Protein AF-A0A0Q0W9W5-F1 (afdb_monomer)

Organism: NCBI:txid362413

Structure (mmCIF, N/CA/C/O backbone):
data_AF-A0A0Q0W9W5-F1
#
_entry.id   AF-A0A0Q0W9W5-F1
#
loop_
_atom_site.group_PDB
_atom_site.id
_atom_site.type_symbol
_atom_site.label_atom_id
_atom_site.label_alt_id
_atom_site.label_comp_id
_atom_site.label_asym_id
_atom_site.label_entity_id
_atom_site.label_seq_id
_atom_site.pdbx_PDB_ins_code
_atom_site.Cartn_x
_atom_site.Cartn_y
_atom_site.Cartn_z
_atom_site.occupancy
_atom_site.B_iso_or_equiv
_atom_site.auth_seq_id
_atom_site.auth_comp_id
_atom_site.auth_asym_id
_atom_site.auth_atom_id
_atom_site.pdbx_PDB_model_num
ATOM 1 N N . MET A 1 1 ? 39.632 6.003 -41.462 1.00 52.03 1 MET A N 1
ATOM 2 C CA . MET A 1 1 ? 38.729 6.981 -40.806 1.00 52.03 1 MET A CA 1
ATOM 3 C C . MET A 1 1 ? 37.238 6.600 -40.877 1.00 52.03 1 MET A C 1
ATOM 5 O O . MET A 1 1 ? 36.521 6.906 -39.938 1.00 52.03 1 MET A O 1
ATOM 9 N N . PHE A 1 2 ? 36.767 5.855 -41.892 1.00 51.66 2 PHE A N 1
ATOM 10 C CA . PHE A 1 2 ? 35.358 5.410 -42.024 1.00 51.66 2 PHE A CA 1
ATOM 11 C C . PHE A 1 2 ? 34.837 4.434 -40.948 1.00 51.66 2 PHE A C 1
ATOM 13 O O . PHE A 1 2 ? 33.631 4.270 -40.787 1.00 51.66 2 PHE A O 1
ATOM 20 N N . TYR A 1 3 ? 35.723 3.784 -40.192 1.00 59.84 3 TYR A N 1
ATOM 21 C CA . TYR A 1 3 ? 35.330 2.785 -39.191 1.00 59.84 3 TYR A CA 1
ATOM 22 C C . TYR A 1 3 ? 34.750 3.407 -37.910 1.00 59.84 3 TYR A C 1
ATOM 24 O O . TYR A 1 3 ? 33.922 2.793 -37.244 1.00 59.84 3 TYR A O 1
ATOM 32 N N . TYR A 1 4 ? 35.152 4.640 -37.588 1.00 62.22 4 TYR A N 1
ATOM 33 C CA . TYR A 1 4 ? 34.836 5.284 -36.312 1.00 62.22 4 TYR A CA 1
ATOM 34 C C . TYR A 1 4 ? 33.361 5.709 -36.224 1.00 62.22 4 TYR A C 1
ATOM 36 O O . TYR A 1 4 ? 32.698 5.425 -35.232 1.00 62.22 4 TYR A O 1
ATOM 44 N N . GLY A 1 5 ? 32.803 6.290 -37.295 1.00 72.00 5 GLY A N 1
ATOM 45 C CA . GLY A 1 5 ? 31.387 6.687 -37.339 1.00 72.00 5 GLY A CA 1
ATOM 46 C C . GLY A 1 5 ? 30.423 5.500 -37.228 1.00 72.00 5 GLY A C 1
ATOM 47 O O . GLY A 1 5 ? 29.425 5.568 -36.517 1.00 72.00 5 GLY A O 1
ATOM 48 N N . ARG A 1 6 ? 30.762 4.361 -37.848 1.00 78.25 6 ARG A N 1
ATOM 49 C CA . ARG A 1 6 ? 29.944 3.138 -37.787 1.00 78.25 6 ARG A CA 1
ATOM 50 C C . ARG A 1 6 ? 29.878 2.539 -36.378 1.00 78.25 6 ARG A C 1
ATOM 52 O O . ARG A 1 6 ? 28.832 2.024 -35.994 1.00 78.25 6 ARG A O 1
ATOM 59 N N . ILE A 1 7 ? 30.963 2.636 -35.606 1.00 85.00 7 ILE A N 1
ATOM 60 C CA . ILE A 1 7 ? 31.000 2.183 -34.207 1.00 85.00 7 ILE A CA 1
ATOM 61 C C . ILE A 1 7 ? 30.078 3.049 -33.341 1.00 85.00 7 ILE A C 1
ATOM 63 O O . ILE A 1 7 ? 29.291 2.506 -32.573 1.00 85.00 7 ILE A O 1
ATOM 67 N N . TRP A 1 8 ? 30.104 4.374 -33.503 1.00 89.50 8 TRP A N 1
ATOM 68 C CA . TRP A 1 8 ? 29.224 5.271 -32.745 1.00 89.50 8 TRP A CA 1
ATOM 69 C C . TRP A 1 8 ? 27.745 5.011 -33.021 1.00 89.50 8 TRP A C 1
ATOM 71 O O . TRP A 1 8 ? 26.967 4.886 -32.079 1.00 89.50 8 TRP A O 1
ATOM 81 N N . HIS A 1 9 ? 27.354 4.839 -34.286 1.00 89.94 9 HIS A N 1
ATOM 82 C CA . HIS A 1 9 ? 25.975 4.472 -34.620 1.00 89.94 9 HIS A CA 1
ATOM 83 C C . HIS A 1 9 ? 25.556 3.135 -33.994 1.00 89.94 9 HIS A C 1
ATOM 85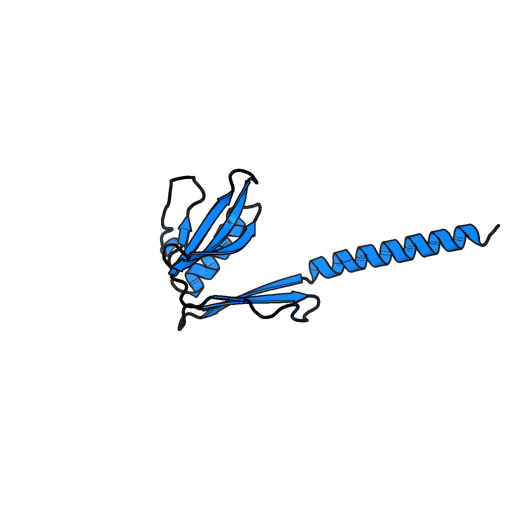 O O . HIS A 1 9 ? 24.441 3.031 -33.487 1.00 89.94 9 HIS A O 1
ATOM 91 N N . ALA A 1 10 ? 26.449 2.139 -33.963 1.00 90.44 10 ALA A N 1
ATOM 92 C CA . ALA A 1 10 ? 26.181 0.870 -33.292 1.00 90.44 10 ALA A CA 1
ATOM 93 C C . ALA A 1 10 ? 25.996 1.045 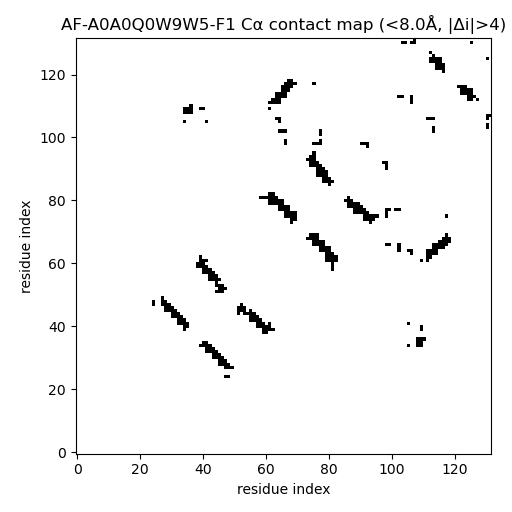-31.772 1.00 90.44 10 ALA A C 1
ATOM 95 O O . ALA A 1 10 ? 25.065 0.482 -31.201 1.00 90.44 10 ALA A O 1
ATOM 96 N N . VAL A 1 11 ? 26.822 1.868 -31.119 1.00 94.00 11 VAL A N 1
ATOM 97 C CA . VAL A 1 11 ? 26.703 2.164 -29.680 1.00 94.00 11 VAL A CA 1
ATOM 98 C C . VAL A 1 11 ? 25.402 2.906 -29.361 1.00 94.00 11 VAL A C 1
ATOM 100 O O . VAL A 1 11 ? 24.714 2.543 -28.404 1.00 94.00 11 VAL A O 1
ATOM 103 N N . TYR A 1 12 ? 25.022 3.903 -30.166 1.00 94.31 12 TYR A N 1
ATOM 104 C CA . TYR A 1 12 ? 23.747 4.607 -29.998 1.00 94.31 12 TYR A CA 1
ATOM 105 C C . TYR A 1 12 ? 22.557 3.668 -30.184 1.00 94.31 12 TYR A C 1
ATOM 107 O O . TYR A 1 12 ? 21.618 3.711 -29.392 1.00 94.31 12 TYR A O 1
ATOM 115 N N . PHE A 1 13 ? 22.616 2.783 -31.180 1.00 94.88 13 PHE A N 1
ATOM 116 C CA . PHE A 1 13 ? 21.576 1.789 -31.414 1.00 94.88 13 PHE A CA 1
ATOM 117 C C . PHE A 1 13 ? 21.433 0.825 -30.229 1.00 94.88 13 PHE A C 1
ATOM 119 O O . PHE A 1 13 ? 20.328 0.641 -29.727 1.00 94.88 13 PHE A O 1
ATOM 126 N N . ILE A 1 14 ? 22.538 0.268 -29.723 1.00 95.19 14 ILE A N 1
ATOM 127 C CA . ILE A 1 14 ? 22.519 -0.637 -28.561 1.00 95.19 14 ILE A CA 1
ATOM 128 C C . ILE A 1 14 ? 21.961 0.076 -27.325 1.00 95.19 14 ILE A C 1
ATOM 130 O O . ILE A 1 14 ? 21.107 -0.473 -26.631 1.00 95.19 14 ILE A O 1
ATOM 134 N N . THR A 1 15 ? 22.392 1.313 -27.074 1.00 95.75 15 THR A N 1
ATOM 135 C CA . THR A 1 15 ? 21.893 2.117 -25.948 1.00 95.75 15 THR A CA 1
ATOM 136 C C . THR A 1 15 ? 20.393 2.389 -26.075 1.00 95.75 15 THR A C 1
ATOM 138 O O . THR A 1 15 ? 19.660 2.236 -25.100 1.00 95.75 15 THR A O 1
A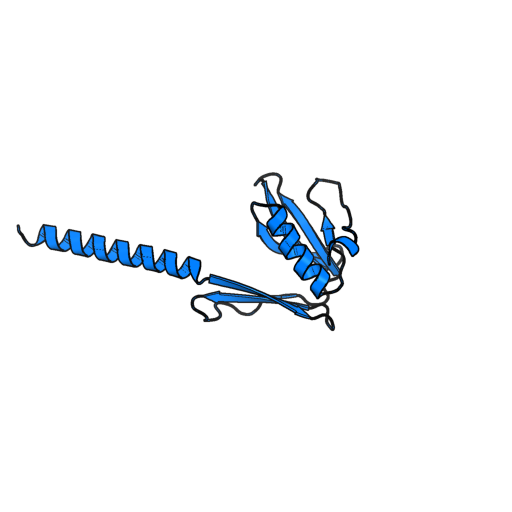TOM 141 N N . ALA A 1 16 ? 19.913 2.738 -27.273 1.00 95.44 16 ALA A N 1
ATOM 142 C CA . ALA A 1 16 ? 18.493 2.965 -27.525 1.00 95.44 16 ALA A CA 1
ATOM 143 C C . ALA A 1 16 ? 17.663 1.688 -27.318 1.00 95.44 16 ALA A C 1
ATOM 145 O O . ALA A 1 16 ? 16.619 1.734 -26.670 1.00 95.44 16 ALA A O 1
ATOM 146 N N . VAL A 1 17 ? 18.143 0.538 -27.803 1.00 95.94 17 VAL A N 1
ATOM 147 C CA . VAL A 1 17 ? 17.488 -0.764 -27.596 1.00 95.94 17 VAL A CA 1
ATOM 148 C C . VAL A 1 17 ? 17.440 -1.126 -26.113 1.00 95.94 17 VAL A C 1
ATOM 150 O O . VAL A 1 17 ? 16.392 -1.544 -25.624 1.00 95.94 17 VAL A O 1
ATOM 153 N N . PHE A 1 18 ? 18.536 -0.927 -25.378 1.00 95.44 18 PHE A N 1
ATOM 154 C CA . PHE A 1 18 ? 18.571 -1.174 -23.938 1.00 95.44 18 PHE A CA 1
ATOM 155 C C . PHE A 1 18 ? 17.579 -0.278 -23.186 1.00 95.44 18 PHE A C 1
ATOM 157 O O . PHE A 1 18 ? 16.819 -0.763 -22.351 1.00 95.44 18 PHE A O 1
ATOM 164 N N . PHE A 1 19 ? 17.526 1.012 -23.524 1.00 95.50 19 PHE A N 1
ATOM 165 C CA . PHE A 1 19 ? 16.575 1.945 -22.925 1.00 95.50 19 PHE A CA 1
ATOM 166 C C . PHE A 1 19 ? 15.121 1.530 -23.193 1.00 95.50 19 PHE A C 1
ATOM 168 O O . PHE A 1 19 ? 14.317 1.455 -22.265 1.00 95.50 19 PHE A O 1
ATOM 175 N N . LEU A 1 20 ? 14.795 1.169 -24.440 1.00 94.62 20 LEU A N 1
ATOM 176 C CA . LEU A 1 20 ? 13.467 0.666 -24.800 1.00 94.62 20 LEU A CA 1
ATOM 177 C C . LEU A 1 20 ? 13.117 -0.628 -24.057 1.00 94.62 20 LEU A C 1
ATOM 179 O O . LEU A 1 20 ? 11.979 -0.786 -23.618 1.00 94.62 20 LEU A O 1
ATOM 183 N N . PHE A 1 21 ? 14.083 -1.529 -23.870 1.00 93.06 21 PHE A N 1
ATOM 184 C CA . PHE A 1 21 ? 13.884 -2.754 -23.101 1.00 93.06 21 PHE A CA 1
ATOM 185 C C . PHE A 1 21 ? 13.555 -2.462 -21.630 1.00 93.06 21 PHE A C 1
ATOM 187 O O . PHE A 1 21 ? 12.622 -3.052 -21.087 1.00 93.06 21 PHE A O 1
ATOM 194 N N . VAL A 1 22 ? 14.254 -1.513 -20.995 1.00 92.06 22 VAL A N 1
ATOM 195 C CA . VAL A 1 22 ? 13.961 -1.086 -19.614 1.00 92.06 22 VAL A CA 1
ATOM 196 C C . VAL A 1 22 ? 12.564 -0.468 -19.512 1.00 92.06 22 VAL A C 1
ATOM 198 O O . VAL A 1 22 ? 11.804 -0.812 -18.604 1.00 92.06 22 VAL A O 1
ATOM 201 N N . CYS A 1 23 ? 12.179 0.387 -20.463 1.00 91.25 23 CYS A N 1
ATOM 202 C CA . CYS A 1 23 ? 10.825 0.939 -20.515 1.00 91.25 23 CYS A CA 1
ATOM 203 C C . CYS A 1 23 ? 9.764 -0.162 -20.680 1.00 91.25 23 CYS A C 1
ATOM 205 O O . CYS A 1 23 ? 8.767 -0.167 -19.958 1.00 91.25 23 CYS A O 1
ATOM 207 N N . ALA A 1 24 ? 9.989 -1.124 -21.580 1.00 90.19 24 ALA A N 1
ATOM 208 C CA . ALA A 1 24 ? 9.085 -2.253 -21.793 1.00 90.19 24 ALA A CA 1
ATOM 209 C C . ALA A 1 24 ? 8.959 -3.141 -20.541 1.00 90.19 24 ALA A C 1
ATOM 211 O O . ALA A 1 24 ? 7.856 -3.563 -20.187 1.00 90.19 24 ALA A O 1
ATOM 212 N N . ALA A 1 25 ? 10.061 -3.375 -19.823 1.00 88.44 25 ALA A N 1
ATOM 213 C CA . ALA A 1 25 ? 10.041 -4.073 -18.542 1.00 88.44 25 ALA A CA 1
ATOM 214 C C . ALA A 1 25 ? 9.142 -3.347 -17.527 1.00 88.44 25 ALA A C 1
ATOM 216 O O . ALA A 1 25 ? 8.293 -3.976 -16.903 1.00 88.44 25 ALA A O 1
ATOM 217 N N . GLY A 1 26 ? 9.236 -2.017 -17.435 1.00 86.56 26 GLY A N 1
ATOM 218 C CA . GLY A 1 26 ? 8.361 -1.219 -16.571 1.00 86.56 26 GLY A CA 1
ATOM 219 C C . GLY A 1 26 ? 6.868 -1.379 -16.886 1.00 86.56 26 GLY A C 1
ATOM 220 O O . GLY A 1 26 ? 6.066 -1.544 -15.972 1.00 86.56 26 GLY A O 1
ATOM 221 N N . VAL A 1 27 ? 6.489 -1.399 -18.170 1.00 86.06 27 VAL A N 1
ATOM 222 C CA . VAL A 1 27 ? 5.078 -1.533 -18.597 1.00 86.06 27 VAL A CA 1
ATOM 223 C C . VAL A 1 27 ? 4.517 -2.936 -18.337 1.00 86.06 27 VAL A C 1
ATOM 225 O O . VAL A 1 27 ? 3.327 -3.092 -18.075 1.00 86.06 27 VAL A O 1
ATOM 228 N N . THR A 1 28 ? 5.360 -3.967 -18.390 1.00 87.75 28 THR A N 1
ATOM 229 C CA . THR A 1 28 ? 4.944 -5.359 -18.132 1.00 87.75 28 THR A CA 1
ATOM 230 C C . THR A 1 28 ? 4.976 -5.744 -16.656 1.00 87.75 28 THR A C 1
ATOM 232 O O . THR A 1 28 ? 4.579 -6.859 -16.306 1.00 87.75 28 THR A O 1
ATOM 235 N N . PHE A 1 29 ? 5.436 -4.848 -15.780 1.00 86.81 29 PHE A N 1
ATOM 236 C CA . PHE A 1 29 ? 5.391 -5.062 -14.345 1.00 86.81 29 PHE A CA 1
ATOM 237 C C . PHE A 1 29 ? 3.939 -5.041 -13.869 1.00 86.81 29 PHE A C 1
ATOM 239 O O . PHE A 1 29 ? 3.243 -4.031 -13.983 1.00 86.81 29 PHE A O 1
ATOM 246 N N . THR A 1 30 ? 3.470 -6.152 -13.302 1.00 86.06 30 THR A N 1
ATOM 247 C CA . THR A 1 30 ? 2.122 -6.221 -12.734 1.00 86.06 30 THR A CA 1
ATOM 248 C C . THR A 1 30 ? 2.163 -6.675 -11.281 1.00 86.06 30 THR A C 1
ATOM 250 O O . THR A 1 30 ? 2.794 -7.675 -10.926 1.00 86.06 30 THR A O 1
ATOM 253 N N . LYS A 1 31 ? 1.458 -5.925 -10.430 1.00 85.31 31 LYS A N 1
ATOM 254 C CA . LYS A 1 31 ? 1.187 -6.266 -9.033 1.00 85.31 31 LYS A CA 1
ATOM 255 C C . LYS A 1 31 ? -0.261 -6.724 -8.930 1.00 85.31 31 LYS A C 1
ATOM 257 O O . LYS A 1 31 ? -1.172 -5.948 -9.206 1.00 85.31 31 LYS A O 1
ATOM 262 N N . ARG A 1 32 ? -0.475 -7.972 -8.525 1.00 85.31 32 ARG A N 1
ATOM 263 C CA . ARG A 1 32 ? -1.809 -8.537 -8.294 1.00 85.31 32 ARG A CA 1
ATOM 264 C C . ARG A 1 32 ? -2.081 -8.632 -6.801 1.00 85.31 32 ARG A C 1
ATOM 266 O O . ARG A 1 32 ? -1.186 -8.973 -6.027 1.00 85.31 32 ARG A O 1
ATOM 273 N N . VAL A 1 33 ? -3.314 -8.322 -6.419 1.00 85.75 33 VAL A N 1
ATOM 274 C CA . VAL A 1 33 ? -3.796 -8.384 -5.038 1.00 85.75 33 VAL A CA 1
ATOM 275 C C . VAL A 1 33 ? -4.948 -9.370 -5.006 1.00 85.75 33 VAL A C 1
ATOM 277 O O . VAL A 1 33 ? -5.916 -9.203 -5.743 1.00 85.75 33 VAL A O 1
ATOM 280 N N . TYR A 1 34 ? -4.821 -10.396 -4.176 1.00 86.25 34 TYR A N 1
ATOM 281 C CA . TYR A 1 34 ? -5.868 -11.378 -3.942 1.00 86.25 34 TYR A CA 1
ATOM 282 C C . TYR A 1 34 ? -6.329 -11.257 -2.496 1.00 86.25 34 TYR A C 1
ATOM 284 O O . TYR A 1 34 ? -5.497 -11.187 -1.589 1.00 86.25 34 TYR A O 1
ATOM 292 N N . THR A 1 35 ? -7.639 -11.236 -2.299 1.00 83.19 35 THR A N 1
ATOM 293 C CA . THR A 1 35 ? -8.285 -11.189 -0.988 1.00 83.19 35 THR A CA 1
ATOM 294 C C . THR A 1 35 ? -9.076 -12.471 -0.789 1.00 83.19 35 THR A C 1
ATOM 296 O O . THR A 1 35 ? -9.863 -12.845 -1.657 1.00 83.19 35 THR A O 1
ATOM 299 N N . ASP A 1 36 ? -8.859 -13.138 0.337 1.00 85.69 36 ASP A N 1
ATOM 300 C CA . ASP A 1 36 ? -9.654 -14.281 0.772 1.00 85.69 36 ASP A CA 1
ATOM 301 C C . ASP A 1 36 ? -10.460 -13.893 2.011 1.00 85.69 36 ASP A C 1
ATOM 303 O O . ASP A 1 36 ? -9.898 -13.442 3.014 1.00 85.69 36 ASP A O 1
ATOM 307 N N . LEU A 1 37 ? -11.776 -14.073 1.924 1.00 81.81 37 LEU A N 1
ATOM 308 C CA . LEU A 1 37 ? -12.714 -13.728 2.981 1.00 81.81 37 LEU A CA 1
ATOM 309 C C . LEU A 1 37 ? -12.630 -14.692 4.172 1.00 81.81 37 LEU A C 1
ATOM 311 O O . LEU A 1 37 ? -12.770 -14.252 5.309 1.00 81.81 37 LEU A O 1
ATOM 315 N N . LYS A 1 38 ? -12.400 -15.992 3.935 1.00 80.12 38 LYS A N 1
ATOM 316 C CA . LYS A 1 38 ? -12.484 -17.012 4.997 1.00 80.12 38 LYS A CA 1
ATOM 317 C C . LYS A 1 38 ? -11.419 -16.809 6.067 1.00 80.12 38 LYS A C 1
ATOM 319 O O . LYS A 1 38 ? -11.732 -16.821 7.252 1.00 80.12 38 LYS A O 1
ATOM 324 N N . ASP A 1 39 ? -10.196 -16.555 5.617 1.00 80.06 39 ASP A N 1
ATOM 325 C CA . ASP A 1 39 ? -9.020 -16.404 6.478 1.00 80.06 39 ASP A CA 1
ATOM 326 C C . ASP A 1 39 ? -8.600 -14.930 6.643 1.00 80.06 39 ASP A C 1
ATOM 328 O O . ASP A 1 39 ? -7.508 -14.640 7.134 1.00 80.06 39 ASP A O 1
ATOM 332 N N . LYS A 1 40 ? -9.422 -13.982 6.155 1.00 83.06 40 LYS A N 1
ATOM 333 C CA . LYS A 1 40 ? -9.095 -12.544 6.056 1.00 83.06 40 LYS A CA 1
ATOM 334 C C . LYS A 1 40 ? -7.672 -12.305 5.547 1.00 83.06 40 LYS A C 1
ATOM 336 O O . LYS A 1 40 ? -6.891 -11.533 6.112 1.00 83.06 40 LYS A O 1
ATOM 341 N N . LYS A 1 41 ? -7.330 -13.010 4.472 1.00 86.00 41 LYS A N 1
ATOM 342 C CA . LYS A 1 41 ? -5.965 -13.130 3.967 1.00 86.00 41 LYS A CA 1
ATOM 343 C C . LYS A 1 41 ? -5.772 -12.262 2.738 1.00 86.00 41 LYS A C 1
ATOM 345 O O . LYS A 1 41 ? -6.557 -12.310 1.795 1.00 86.00 41 LYS A O 1
ATOM 350 N N . VAL A 1 42 ? -4.683 -11.500 2.718 1.00 87.38 42 VAL A N 1
ATOM 351 C CA . VAL A 1 42 ? -4.276 -10.695 1.563 1.00 87.38 42 VAL A CA 1
ATOM 352 C C . VAL A 1 42 ? -2.972 -11.228 1.010 1.00 87.38 42 VAL A C 1
ATOM 354 O O . VAL A 1 42 ? -1.974 -11.315 1.724 1.00 87.38 42 VAL A O 1
ATOM 357 N N . ARG A 1 43 ? -2.963 -11.550 -0.282 1.00 88.31 43 ARG A N 1
ATOM 358 C CA . ARG A 1 43 ? -1.781 -12.022 -1.005 1.00 88.31 43 ARG A CA 1
ATOM 359 C C . ARG A 1 43 ? -1.397 -11.029 -2.089 1.00 88.31 43 ARG A C 1
ATOM 361 O O . ARG A 1 43 ? -2.199 -10.717 -2.968 1.00 88.31 43 ARG A O 1
ATOM 368 N N . PHE A 1 44 ? -0.146 -10.592 -2.056 1.00 86.06 44 PHE A N 1
ATOM 369 C CA . PHE A 1 44 ? 0.461 -9.774 -3.097 1.00 86.06 44 PHE A CA 1
ATOM 370 C C . PHE A 1 44 ? 1.388 -10.625 -3.952 1.00 86.06 44 PHE A C 1
ATOM 372 O O . PHE A 1 44 ? 2.316 -11.245 -3.436 1.00 86.06 44 PHE A O 1
ATOM 379 N N . ASN A 1 45 ? 1.142 -10.615 -5.258 1.00 88.12 45 ASN A N 1
ATOM 380 C CA . ASN A 1 45 ? 1.954 -11.304 -6.250 1.00 88.12 45 ASN A CA 1
ATOM 381 C C . ASN A 1 45 ? 2.558 -10.278 -7.215 1.00 88.12 45 ASN A C 1
ATOM 383 O O . ASN A 1 45 ? 1.850 -9.415 -7.740 1.00 88.12 45 ASN A O 1
ATOM 387 N N . PHE A 1 46 ? 3.868 -10.371 -7.433 1.00 85.44 46 PHE A N 1
ATOM 388 C CA . PHE A 1 46 ? 4.619 -9.471 -8.304 1.00 85.44 46 PHE A CA 1
ATOM 389 C C . PHE A 1 46 ? 5.147 -10.252 -9.498 1.00 85.44 46 PHE A C 1
ATOM 391 O O . PHE A 1 46 ? 5.920 -11.197 -9.328 1.00 85.44 46 PHE A O 1
ATOM 398 N N . THR A 1 47 ? 4.749 -9.845 -10.701 1.00 86.94 47 THR A N 1
ATOM 399 C CA . THR A 1 47 ? 5.202 -10.477 -11.943 1.00 86.94 47 THR A CA 1
ATOM 400 C C . THR A 1 47 ? 5.831 -9.455 -12.873 1.00 86.94 47 THR A C 1
ATOM 402 O O . THR A 1 47 ? 5.380 -8.312 -12.960 1.00 86.94 47 THR A O 1
ATOM 405 N N . LEU A 1 48 ? 6.869 -9.885 -13.580 1.00 87.44 48 LEU A N 1
ATOM 406 C CA . LEU A 1 48 ? 7.519 -9.138 -14.646 1.00 87.44 48 LEU A CA 1
ATOM 407 C C . LEU A 1 48 ? 7.600 -10.053 -15.861 1.00 87.44 48 LEU A C 1
ATOM 409 O O . LEU A 1 48 ? 8.024 -11.200 -15.738 1.00 87.44 48 LEU A O 1
ATOM 413 N N . PHE A 1 49 ? 7.129 -9.579 -17.015 1.00 85.88 49 PHE A N 1
ATOM 414 C CA . PHE A 1 49 ? 6.971 -10.415 -18.213 1.00 85.88 49 PHE A CA 1
ATOM 415 C C . PHE A 1 49 ? 6.172 -11.715 -17.962 1.00 85.88 49 PHE A C 1
ATOM 417 O O . PHE A 1 49 ? 6.436 -12.747 -18.569 1.00 85.88 49 PHE A O 1
ATOM 424 N N . GLY A 1 50 ? 5.206 -11.688 -17.035 1.00 82.50 50 GLY A N 1
ATOM 425 C CA . GLY A 1 50 ? 4.415 -12.866 -16.652 1.00 82.50 50 GLY A CA 1
ATOM 426 C C . GLY A 1 50 ? 5.144 -13.878 -15.758 1.00 82.50 50 GLY A C 1
ATOM 427 O O . GLY A 1 50 ? 4.537 -14.862 -15.344 1.00 82.50 50 GLY A O 1
ATOM 428 N N . ILE A 1 51 ? 6.408 -13.629 -15.410 1.00 86.00 51 ILE A N 1
ATOM 429 C CA . ILE A 1 51 ? 7.202 -14.472 -14.515 1.00 86.00 51 ILE A CA 1
ATOM 430 C C . ILE A 1 51 ? 7.134 -13.884 -13.096 1.00 86.00 51 ILE A C 1
ATOM 432 O O . ILE A 1 51 ? 7.364 -12.681 -12.929 1.00 86.00 51 ILE A O 1
ATOM 436 N N . PRO A 1 52 ? 6.818 -14.681 -12.057 1.00 86.56 52 PRO A N 1
ATOM 437 C CA . PRO A 1 52 ? 6.827 -14.207 -10.677 1.00 86.56 52 PRO A CA 1
ATOM 438 C C . PRO A 1 52 ? 8.254 -13.860 -10.239 1.00 86.56 52 PRO A C 1
ATOM 440 O O . PRO A 1 52 ? 9.150 -14.699 -10.290 1.00 86.56 52 PRO A O 1
ATOM 443 N N . LEU A 1 53 ? 8.464 -12.616 -9.806 1.00 82.38 53 LEU A N 1
ATOM 444 C CA . LEU A 1 53 ? 9.788 -12.121 -9.411 1.00 82.38 53 LEU A CA 1
ATOM 445 C C . LEU A 1 53 ? 10.157 -12.452 -7.964 1.00 82.38 53 LEU A C 1
ATOM 447 O O . LEU A 1 53 ? 11.335 -12.497 -7.620 1.00 82.38 53 LEU A O 1
ATOM 451 N N . CYS A 1 54 ? 9.162 -12.630 -7.099 1.00 79.88 54 CYS A N 1
ATOM 452 C CA . CYS A 1 54 ? 9.366 -12.828 -5.671 1.00 79.88 54 CYS A CA 1
ATOM 453 C C . CYS A 1 54 ? 8.354 -13.835 -5.123 1.00 79.88 54 CYS A C 1
ATOM 455 O O . CYS A 1 54 ? 7.322 -14.101 -5.742 1.00 79.88 54 CYS A O 1
ATOM 457 N N . LYS A 1 55 ? 8.648 -14.371 -3.934 1.00 84.50 55 LYS A N 1
ATOM 458 C CA . LYS A 1 55 ? 7.650 -15.080 -3.133 1.00 84.50 55 LYS A CA 1
ATOM 459 C C . LYS A 1 55 ? 6.504 -14.129 -2.810 1.00 84.50 55 LYS A C 1
ATOM 461 O O . LYS A 1 55 ? 6.722 -12.944 -2.562 1.00 84.50 55 LYS A O 1
ATOM 466 N N . ASP A 1 56 ? 5.296 -14.670 -2.791 1.00 86.19 56 ASP A N 1
ATOM 467 C CA . ASP A 1 56 ? 4.126 -13.862 -2.495 1.00 86.19 56 ASP A CA 1
ATOM 468 C C . ASP A 1 56 ? 4.168 -13.357 -1.062 1.00 86.19 56 ASP A C 1
ATOM 470 O O . ASP A 1 56 ? 4.380 -14.123 -0.117 1.00 86.19 56 ASP A O 1
ATOM 474 N N . THR A 1 57 ? 3.920 -12.064 -0.903 1.00 84.81 57 THR A N 1
ATOM 475 C CA . THR A 1 57 ? 3.757 -11.480 0.421 1.00 84.81 57 THR A CA 1
ATOM 476 C C . THR A 1 57 ? 2.338 -11.761 0.874 1.00 84.81 57 THR A C 1
ATOM 478 O O . THR A 1 57 ? 1.378 -11.308 0.249 1.00 84.81 57 THR A O 1
ATOM 481 N N . VAL A 1 58 ? 2.214 -12.524 1.952 1.00 87.75 58 VAL A N 1
ATOM 482 C CA . VAL A 1 58 ? 0.935 -12.926 2.524 1.00 87.75 58 VAL A CA 1
ATOM 483 C C . VAL A 1 58 ? 0.756 -12.261 3.881 1.00 87.75 58 VAL A C 1
ATOM 485 O O . VAL A 1 58 ? 1.654 -12.291 4.721 1.00 87.75 58 VAL A O 1
ATOM 488 N N . PHE A 1 59 ? -0.422 -11.689 4.085 1.00 88.50 59 PHE A N 1
ATOM 489 C CA . PHE A 1 59 ? -0.888 -11.165 5.358 1.00 88.50 59 PHE A CA 1
ATOM 490 C C . PHE A 1 59 ? -2.125 -11.950 5.771 1.00 88.50 59 PHE A C 1
ATOM 492 O O . PHE A 1 59 ? -3.072 -12.035 4.994 1.00 88.50 59 PHE A O 1
ATOM 499 N N . GLU A 1 60 ? -2.094 -12.537 6.959 1.00 88.06 60 GLU A N 1
ATOM 500 C CA . GLU A 1 60 ? -3.195 -13.311 7.541 1.00 88.06 60 GLU A CA 1
ATOM 501 C C . GLU A 1 60 ? -3.815 -12.505 8.683 1.00 88.06 60 GLU A C 1
ATOM 503 O O . GLU A 1 60 ? -3.138 -11.644 9.255 1.00 88.06 60 GLU A O 1
ATOM 508 N N . ASP A 1 61 ? -5.093 -12.753 8.976 1.00 89.75 61 ASP A N 1
ATOM 509 C CA . ASP A 1 61 ? -5.841 -12.072 10.038 1.00 89.75 61 ASP A CA 1
ATOM 510 C C . ASP A 1 61 ? -5.820 -10.539 9.922 1.00 89.75 61 ASP A C 1
ATOM 512 O O . ASP A 1 61 ? -5.559 -9.808 10.883 1.00 89.75 61 ASP A O 1
ATOM 516 N N . VAL A 1 62 ? -6.098 -10.018 8.724 1.00 92.69 62 VAL A N 1
ATOM 517 C CA . VAL A 1 62 ? -6.219 -8.570 8.541 1.00 92.69 62 VAL A CA 1
ATOM 518 C C . VAL A 1 62 ? -7.412 -8.043 9.339 1.00 92.69 62 VAL A C 1
ATOM 520 O O . VAL A 1 62 ? -8.551 -8.461 9.133 1.00 92.69 62 VAL A O 1
ATOM 523 N N . LYS A 1 63 ? -7.153 -7.090 10.240 1.00 94.06 63 LYS A N 1
ATOM 524 C CA . LYS A 1 63 ? -8.191 -6.435 11.043 1.00 94.06 63 LYS A CA 1
ATOM 525 C C . LYS A 1 63 ? -8.863 -5.286 10.311 1.00 94.06 63 LYS A C 1
ATOM 527 O O . LYS A 1 63 ? -10.086 -5.212 10.302 1.00 94.06 63 LYS A O 1
ATOM 532 N N . TYR A 1 64 ? -8.062 -4.384 9.751 1.00 94.56 64 TYR A N 1
ATOM 533 C CA . TYR A 1 64 ? -8.529 -3.216 9.012 1.00 94.56 64 TYR A CA 1
ATOM 534 C C . TYR A 1 64 ? -7.444 -2.690 8.069 1.00 94.56 64 TYR A C 1
ATOM 536 O O . TYR A 1 64 ? -6.260 -3.038 8.170 1.00 94.56 64 TYR A O 1
ATOM 544 N N . VAL A 1 65 ? -7.863 -1.843 7.136 1.00 95.94 65 VAL A N 1
ATOM 545 C CA . VAL A 1 65 ? -6.990 -1.158 6.177 1.00 95.94 65 VAL A CA 1
ATOM 546 C C . VAL A 1 65 ? -7.011 0.332 6.491 1.00 95.94 65 VAL A C 1
ATOM 548 O O . VAL A 1 65 ? -8.026 0.844 6.952 1.00 95.94 65 VAL A O 1
ATOM 551 N N . SER A 1 66 ? -5.918 1.054 6.249 1.00 96.00 66 SER A N 1
ATOM 552 C CA . SER A 1 66 ? -5.927 2.515 6.343 1.00 96.00 66 SER A CA 1
ATOM 553 C C . SER A 1 66 ? -5.259 3.201 5.163 1.00 96.00 66 SER A C 1
ATOM 555 O O . SER A 1 66 ? -4.389 2.628 4.501 1.00 96.00 66 SER A O 1
ATOM 557 N N . VAL A 1 67 ? -5.653 4.453 4.935 1.00 96.50 67 VAL A N 1
ATOM 558 C CA . VAL A 1 67 ? -4.954 5.389 4.052 1.00 96.50 67 VAL A CA 1
ATOM 559 C C . VAL A 1 67 ? -4.365 6.499 4.909 1.00 96.50 67 VAL A C 1
ATOM 561 O O . VAL A 1 67 ? -5.087 7.205 5.604 1.00 96.50 67 VAL A O 1
ATOM 564 N N . TYR A 1 68 ? -3.046 6.640 4.869 1.00 94.62 68 TYR A N 1
ATOM 565 C CA . TYR A 1 68 ? -2.298 7.647 5.611 1.00 94.62 68 TYR A CA 1
ATOM 566 C C . TYR A 1 68 ? -1.630 8.620 4.645 1.00 94.62 68 TYR A C 1
ATOM 568 O O . TYR A 1 68 ? -1.102 8.196 3.621 1.00 94.62 68 TYR A O 1
ATOM 576 N N . LYS A 1 69 ? -1.610 9.913 4.972 1.00 93.06 69 LYS A N 1
ATOM 577 C CA . LYS A 1 69 ? -0.872 10.908 4.187 1.00 93.06 69 LYS A CA 1
ATOM 578 C C . LYS A 1 69 ? 0.479 11.183 4.834 1.00 93.06 69 LYS A C 1
ATOM 580 O O . LYS A 1 69 ? 0.552 11.682 5.956 1.00 93.06 69 LYS A O 1
ATOM 585 N N . ASN A 1 70 ? 1.558 10.920 4.110 1.00 88.06 70 ASN A N 1
ATOM 586 C CA . ASN A 1 70 ? 2.879 11.376 4.502 1.00 88.06 70 ASN A CA 1
ATOM 587 C C . ASN A 1 70 ? 2.974 12.890 4.245 1.00 88.06 70 ASN A C 1
ATOM 589 O O . ASN A 1 70 ? 2.962 13.357 3.108 1.00 88.06 70 ASN A O 1
ATOM 593 N N . HIS A 1 71 ? 3.038 13.678 5.318 1.00 77.69 71 HIS A N 1
ATOM 594 C CA . HIS A 1 71 ? 3.080 15.139 5.227 1.00 77.69 71 HIS A CA 1
ATOM 595 C C . HIS A 1 71 ? 4.421 15.693 4.724 1.00 77.69 71 HIS A C 1
ATOM 597 O O . HIS A 1 71 ? 4.450 16.836 4.276 1.00 77.69 71 HIS A O 1
ATOM 603 N N . THR A 1 72 ? 5.498 14.903 4.769 1.00 81.50 72 THR A N 1
ATOM 604 C CA . THR A 1 72 ? 6.811 15.293 4.237 1.00 81.50 72 THR A CA 1
ATOM 605 C C . THR A 1 72 ? 6.831 15.154 2.718 1.00 81.50 72 THR A C 1
ATOM 607 O O . THR A 1 72 ? 7.131 16.115 2.014 1.00 81.50 72 THR A O 1
ATOM 610 N N . ASP A 1 73 ? 6.426 13.987 2.215 1.00 77.19 73 ASP A N 1
ATOM 611 C CA . ASP A 1 73 ? 6.558 13.647 0.791 1.00 77.19 73 ASP A CA 1
ATOM 612 C C . ASP A 1 73 ? 5.279 13.921 -0.020 1.00 77.19 73 ASP A C 1
ATOM 614 O O . ASP A 1 73 ? 5.297 13.889 -1.244 1.00 77.19 73 ASP A O 1
ATOM 618 N N . ARG A 1 74 ? 4.177 14.290 0.655 1.00 83.12 74 ARG A N 1
ATOM 619 C CA . ARG A 1 74 ? 2.818 14.490 0.100 1.00 83.12 74 ARG A CA 1
ATOM 620 C C . ARG A 1 74 ? 2.178 13.231 -0.495 1.00 83.12 74 ARG A C 1
ATOM 622 O O . ARG A 1 74 ? 1.126 13.336 -1.124 1.00 83.12 74 ARG A O 1
ATOM 629 N N . ASP A 1 75 ? 2.751 12.071 -0.211 1.00 92.94 75 ASP A N 1
ATOM 630 C CA . ASP A 1 75 ? 2.283 10.776 -0.690 1.00 92.94 75 ASP A CA 1
ATOM 631 C C . ASP A 1 75 ? 1.203 10.171 0.216 1.00 92.94 75 ASP A C 1
ATOM 633 O O . ASP A 1 75 ? 1.075 10.503 1.396 1.00 92.94 75 ASP A O 1
ATOM 637 N N . PHE A 1 76 ? 0.433 9.242 -0.342 1.00 94.50 76 PHE A N 1
ATOM 638 C CA . PHE A 1 76 ? -0.610 8.478 0.329 1.00 94.50 76 PHE A CA 1
ATOM 639 C C . PHE A 1 76 ? -0.188 7.016 0.454 1.00 94.50 76 PHE A C 1
ATOM 641 O O . PHE A 1 76 ? -0.069 6.289 -0.534 1.00 94.50 76 PHE A O 1
ATOM 648 N N . GLU A 1 77 ? 0.010 6.570 1.685 1.00 94.81 77 GLU A N 1
ATOM 649 C CA . GLU A 1 77 ? 0.375 5.203 2.016 1.00 94.81 77 GLU A CA 1
ATOM 650 C C . GLU A 1 77 ? -0.862 4.391 2.381 1.00 94.81 77 GLU A C 1
ATOM 652 O O . GLU A 1 77 ? -1.619 4.743 3.289 1.00 94.81 77 GLU A O 1
ATOM 657 N N . VAL A 1 78 ? -1.032 3.255 1.714 1.00 95.50 78 VAL A N 1
ATOM 658 C CA . VAL A 1 78 ? -2.031 2.260 2.090 1.00 95.50 78 VAL A CA 1
ATOM 659 C C . VAL A 1 78 ? -1.380 1.263 3.038 1.00 95.50 78 VAL A C 1
ATOM 661 O O . VAL A 1 78 ? -0.349 0.664 2.717 1.00 95.50 78 VAL A O 1
ATOM 664 N N . ASN A 1 79 ? -1.992 1.073 4.201 1.00 95.56 79 ASN A N 1
ATOM 665 C CA . ASN A 1 79 ? -1.491 0.216 5.265 1.00 95.56 79 ASN A CA 1
ATOM 666 C C . ASN A 1 79 ? -2.491 -0.891 5.598 1.00 95.56 79 ASN A C 1
ATOM 668 O O . ASN A 1 79 ? -3.697 -0.663 5.631 1.00 95.56 79 ASN A O 1
ATOM 672 N N . ILE A 1 80 ? -1.973 -2.079 5.902 1.00 95.19 80 ILE A N 1
ATOM 673 C CA . ILE A 1 80 ? -2.739 -3.190 6.475 1.00 95.19 80 ILE A CA 1
ATOM 674 C C . ILE A 1 80 ? -2.395 -3.311 7.955 1.00 95.19 80 ILE A C 1
ATOM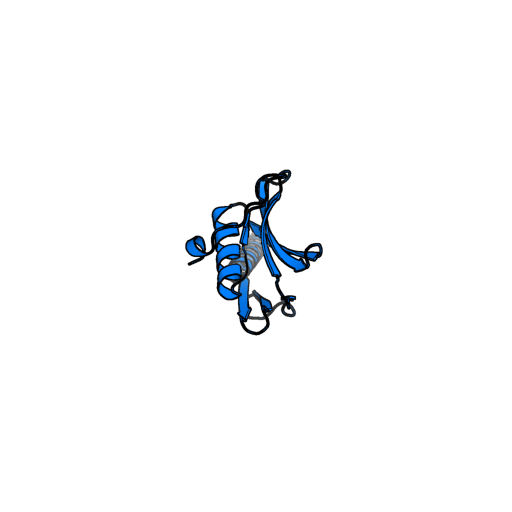 676 O O . ILE A 1 80 ? -1.215 -3.317 8.314 1.00 95.19 80 ILE A O 1
ATOM 680 N N . TYR A 1 81 ? -3.413 -3.455 8.800 1.00 95.44 81 TYR A N 1
ATOM 681 C CA . TYR A 1 81 ? -3.263 -3.697 10.230 1.00 95.44 81 TYR A CA 1
ATOM 682 C C . TYR A 1 81 ? -3.577 -5.155 10.554 1.00 95.44 81 TYR A C 1
ATOM 684 O O . TYR A 1 81 ? -4.670 -5.647 10.284 1.00 95.44 81 TYR A O 1
ATOM 692 N N . LEU A 1 82 ? -2.594 -5.842 11.138 1.00 91.38 82 LEU A N 1
ATOM 693 C CA . LEU A 1 82 ? -2.730 -7.216 11.644 1.00 91.38 82 LEU A CA 1
ATOM 694 C C . LEU A 1 82 ? -3.179 -7.205 13.113 1.00 91.38 82 LEU A C 1
ATOM 696 O O . LEU A 1 82 ? -3.845 -8.106 13.603 1.00 91.38 82 LEU A O 1
ATOM 700 N N . THR A 1 83 ? -2.799 -6.152 13.834 1.00 90.00 83 THR A N 1
ATOM 701 C CA . THR A 1 83 ? -3.254 -5.830 15.189 1.00 90.00 83 THR A CA 1
ATOM 702 C C . THR A 1 83 ? -3.371 -4.309 15.307 1.00 90.00 83 THR A C 1
ATOM 704 O O . THR A 1 83 ? -2.941 -3.596 14.402 1.00 90.00 83 THR A O 1
ATOM 707 N N . GLU A 1 84 ? -3.879 -3.798 16.432 1.00 86.25 84 GLU A N 1
ATOM 708 C CA . GLU A 1 84 ? -4.007 -2.346 16.681 1.00 86.25 84 GLU A CA 1
ATOM 709 C C . GLU A 1 84 ? -2.683 -1.578 16.507 1.00 86.25 84 GLU A C 1
ATOM 711 O O . GLU A 1 84 ? -2.657 -0.420 16.103 1.00 86.25 84 GLU A O 1
ATOM 716 N N . THR A 1 85 ? -1.556 -2.229 16.804 1.00 86.38 85 THR A N 1
ATOM 717 C CA . THR A 1 85 ? -0.222 -1.613 16.773 1.00 86.38 85 THR A CA 1
ATOM 718 C C . THR A 1 85 ? 0.622 -2.074 15.589 1.00 86.38 85 THR A C 1
ATOM 720 O O . THR A 1 85 ? 1.534 -1.365 15.157 1.00 86.38 85 THR A O 1
ATOM 723 N N . LYS A 1 86 ? 0.343 -3.263 15.040 1.00 90.81 86 LYS A N 1
ATOM 724 C CA . LYS A 1 86 ? 1.146 -3.870 13.978 1.00 90.81 86 LYS A CA 1
ATOM 725 C C . LYS A 1 86 ? 0.554 -3.547 12.613 1.00 90.81 86 LYS A C 1
ATOM 727 O O . LYS A 1 86 ? -0.287 -4.285 12.097 1.00 90.81 86 LYS A O 1
ATOM 732 N N . LYS A 1 87 ? 1.078 -2.483 12.005 1.00 92.62 87 LYS A N 1
ATOM 733 C CA . LYS A 1 87 ? 0.790 -2.104 10.618 1.00 92.62 87 LYS A CA 1
ATOM 734 C C . LYS A 1 87 ? 1.908 -2.485 9.653 1.00 92.62 87 LYS A C 1
ATOM 736 O O . LYS A 1 87 ? 3.080 -2.564 10.035 1.00 92.62 87 LYS A O 1
ATOM 741 N N . LYS A 1 88 ? 1.549 -2.694 8.389 1.00 92.38 88 LYS A N 1
ATOM 742 C CA . LYS A 1 88 ? 2.481 -2.897 7.278 1.00 92.38 88 LYS A CA 1
ATOM 743 C C . LYS A 1 88 ? 2.082 -2.022 6.085 1.00 92.38 88 LYS A C 1
ATOM 745 O O . LYS A 1 88 ? 0.939 -2.138 5.638 1.00 92.38 88 LYS A O 1
ATOM 750 N N . PRO A 1 89 ? 2.996 -1.187 5.556 1.00 91.94 89 PRO A N 1
ATOM 751 C CA . PRO A 1 89 ? 2.738 -0.444 4.331 1.00 91.94 89 PRO A CA 1
ATOM 752 C C . PRO A 1 89 ? 2.723 -1.420 3.157 1.00 91.94 89 PRO A C 1
ATOM 754 O O . PRO A 1 89 ? 3.634 -2.235 3.001 1.00 91.94 89 PRO A O 1
ATOM 757 N N . ILE A 1 90 ? 1.671 -1.358 2.345 1.00 91.31 90 ILE A N 1
ATOM 758 C CA . ILE A 1 90 ? 1.494 -2.256 1.198 1.00 91.31 90 ILE A CA 1
ATOM 759 C C . ILE A 1 90 ? 1.638 -1.545 -0.139 1.00 91.31 90 ILE A C 1
ATOM 761 O O . ILE A 1 90 ? 1.950 -2.193 -1.138 1.00 91.31 90 ILE A O 1
ATOM 765 N N . SER A 1 91 ? 1.379 -0.240 -0.196 1.00 91.50 91 SER A N 1
ATOM 766 C CA . SER A 1 91 ? 1.467 0.547 -1.423 1.00 91.50 91 SER A CA 1
ATOM 767 C C . SER A 1 91 ? 1.558 2.030 -1.098 1.00 91.50 91 SER A C 1
ATOM 769 O O . SER A 1 91 ? 1.017 2.468 -0.086 1.00 91.50 91 SER A O 1
ATOM 771 N N . VAL A 1 92 ? 2.189 2.788 -1.988 1.00 92.81 92 VAL A N 1
ATOM 772 C CA . VAL A 1 92 ? 2.290 4.248 -1.914 1.00 92.81 92 VAL A CA 1
ATOM 773 C C . VAL A 1 92 ? 1.757 4.824 -3.220 1.00 92.81 92 VAL A C 1
ATOM 775 O O . VAL A 1 92 ? 2.004 4.261 -4.288 1.00 92.81 92 VAL A O 1
ATOM 778 N N . TYR A 1 93 ? 0.998 5.909 -3.130 1.00 93.50 93 TYR A N 1
ATOM 779 C CA . TYR A 1 93 ? 0.408 6.612 -4.262 1.00 93.50 93 TYR A CA 1
ATOM 780 C C . TYR A 1 93 ? 0.624 8.114 -4.119 1.00 93.50 93 TYR A C 1
ATOM 782 O O . TY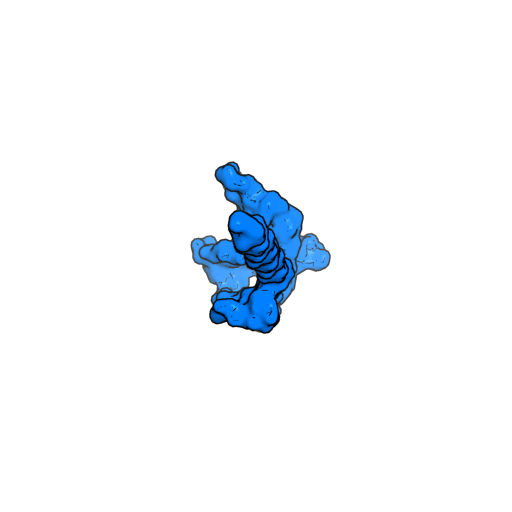R A 1 93 ? 0.528 8.652 -3.025 1.00 93.50 93 TYR A O 1
ATOM 790 N N . LEU A 1 94 ? 0.820 8.806 -5.239 1.00 92.38 94 LEU A N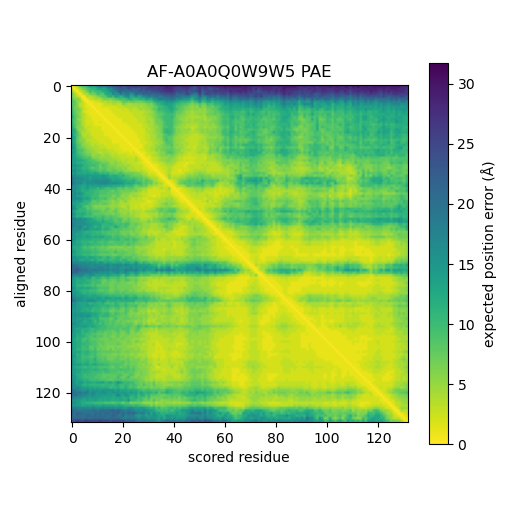 1
ATOM 791 C CA . LEU A 1 94 ? 0.874 10.274 -5.267 1.00 92.38 94 LEU A CA 1
ATOM 792 C C . LEU A 1 94 ? -0.525 10.916 -5.199 1.00 92.38 94 LEU A C 1
ATOM 794 O O . LEU A 1 94 ? -0.663 12.111 -4.960 1.00 92.38 94 LEU A O 1
ATOM 798 N N . ASP A 1 95 ? -1.569 10.121 -5.443 1.00 92.00 95 ASP A N 1
ATOM 799 C CA . ASP A 1 95 ? -2.959 10.557 -5.548 1.00 92.00 95 ASP A CA 1
ATOM 800 C C . ASP A 1 95 ? -3.838 9.821 -4.530 1.00 92.00 95 ASP A C 1
ATOM 802 O O . ASP A 1 95 ? -3.846 8.585 -4.469 1.00 92.00 95 ASP A O 1
ATOM 806 N N . SER A 1 96 ? -4.612 10.583 -3.754 1.00 92.75 96 SER A N 1
ATOM 807 C CA . SER A 1 96 ? -5.485 10.038 -2.711 1.00 92.75 96 SER A CA 1
ATOM 808 C C . SER A 1 96 ? -6.544 9.121 -3.303 1.00 92.75 96 SER A C 1
ATOM 810 O O . SER A 1 96 ? -6.824 8.061 -2.747 1.00 92.75 96 SER A O 1
ATOM 812 N N . LYS A 1 97 ? -7.101 9.475 -4.466 1.00 93.19 97 LYS A N 1
ATOM 813 C CA . LYS A 1 97 ? -8.169 8.701 -5.100 1.00 93.19 97 LYS A CA 1
ATOM 814 C C . LYS A 1 97 ? -7.696 7.295 -5.455 1.00 93.19 97 LYS A C 1
ATOM 816 O O . LYS A 1 97 ? -8.424 6.331 -5.225 1.00 93.19 97 LYS A O 1
ATOM 821 N N . GLN A 1 98 ? -6.475 7.152 -5.969 1.00 93.56 98 GLN A N 1
ATOM 822 C CA . GLN A 1 98 ? -5.884 5.837 -6.230 1.00 93.56 98 GLN A CA 1
ATOM 823 C C . GLN A 1 98 ? -5.598 5.050 -4.945 1.00 93.56 98 GLN A C 1
ATOM 825 O O . GLN A 1 98 ? -5.891 3.852 -4.901 1.00 93.56 98 GLN A O 1
ATOM 830 N N . ALA A 1 99 ? -5.104 5.712 -3.893 1.00 94.62 99 ALA A N 1
ATOM 831 C CA . ALA A 1 99 ? -4.884 5.074 -2.595 1.00 94.62 99 ALA A CA 1
ATOM 832 C C . ALA A 1 99 ? -6.192 4.530 -2.001 1.00 94.62 99 ALA A C 1
ATOM 834 O O . ALA A 1 99 ? -6.274 3.347 -1.665 1.00 94.62 99 ALA A O 1
ATOM 835 N N . PHE A 1 100 ? -7.241 5.356 -1.957 1.00 94.88 100 PHE A N 1
ATOM 836 C CA . PHE A 1 100 ? -8.563 4.956 -1.477 1.00 94.88 100 PHE A CA 1
ATOM 837 C C . PHE A 1 100 ? -9.213 3.899 -2.363 1.00 94.88 100 PHE A C 1
ATOM 839 O O . PHE A 1 100 ? -9.860 3.000 -1.834 1.00 94.88 100 PHE A O 1
ATOM 846 N N . LYS A 1 101 ? -9.009 3.932 -3.686 1.00 94.56 101 LYS A N 1
ATOM 847 C CA . LYS A 1 101 ? -9.504 2.883 -4.588 1.00 94.56 101 LYS A CA 1
ATOM 848 C C . LYS A 1 101 ? -8.913 1.516 -4.236 1.00 94.56 101 LYS A C 1
ATOM 850 O O . LYS A 1 101 ? -9.661 0.541 -4.141 1.00 94.56 101 LYS A O 1
ATOM 855 N N . LEU A 1 102 ?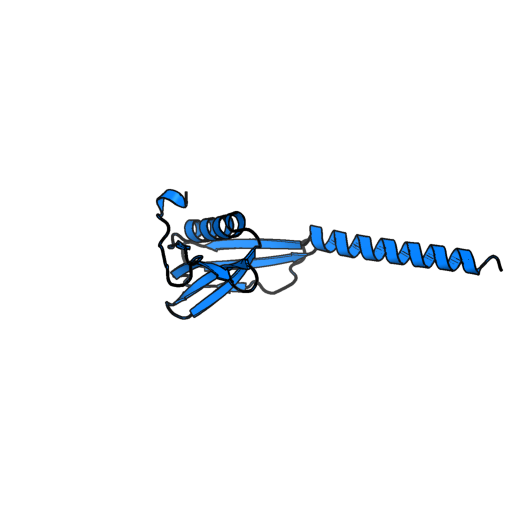 -7.595 1.434 -4.025 1.00 93.50 102 LEU A N 1
ATOM 856 C CA . LEU A 1 102 ? -6.957 0.186 -3.594 1.00 93.50 102 LEU A CA 1
ATOM 857 C C . LEU A 1 102 ? -7.462 -0.230 -2.209 1.00 93.50 102 LEU A C 1
ATOM 859 O O . LEU A 1 102 ? -7.872 -1.373 -2.028 1.00 93.50 102 LEU A O 1
ATOM 863 N N . ALA A 1 103 ? -7.434 0.694 -1.248 1.00 94.81 103 ALA A N 1
ATOM 864 C CA . ALA A 1 103 ? -7.794 0.416 0.135 1.00 94.81 103 ALA A CA 1
ATOM 865 C C . ALA A 1 103 ? -9.247 -0.067 0.266 1.00 94.81 103 ALA A C 1
ATOM 867 O O . ALA A 1 103 ? -9.498 -1.055 0.946 1.00 94.81 103 ALA A O 1
ATOM 868 N N . THR A 1 104 ? -10.172 0.560 -0.466 1.00 94.81 104 THR A N 1
ATOM 869 C CA . THR A 1 104 ? -11.585 0.163 -0.553 1.00 94.81 104 THR A CA 1
ATOM 870 C C . THR A 1 104 ? -11.739 -1.221 -1.165 1.00 94.81 104 THR A C 1
ATOM 872 O O . THR A 1 104 ? -12.442 -2.052 -0.606 1.00 94.81 104 THR A O 1
ATOM 875 N N . SER A 1 105 ? -11.032 -1.508 -2.265 1.00 92.69 105 SER A N 1
ATOM 876 C CA . SER A 1 105 ? -11.091 -2.827 -2.912 1.00 92.69 105 SER A CA 1
ATOM 877 C C . SER A 1 105 ? -10.625 -3.944 -1.970 1.00 92.69 105 SER A C 1
ATOM 879 O O . SER A 1 105 ? -11.224 -5.015 -1.935 1.00 92.69 105 SER A O 1
ATOM 881 N N . ILE A 1 106 ? -9.574 -3.691 -1.180 1.00 92.81 106 ILE A N 1
ATOM 882 C CA . ILE A 1 106 ? -9.071 -4.644 -0.182 1.00 92.81 106 ILE A CA 1
ATOM 883 C C . ILE A 1 106 ? -10.054 -4.771 0.986 1.00 92.81 106 ILE A C 1
ATOM 885 O O . ILE A 1 106 ? -10.386 -5.886 1.377 1.00 92.81 106 ILE A O 1
ATOM 889 N N . ALA A 1 107 ? -10.527 -3.648 1.532 1.00 93.81 107 ALA A N 1
ATOM 890 C CA . ALA A 1 107 ? -11.449 -3.634 2.662 1.00 93.81 107 ALA A CA 1
ATOM 891 C C . ALA A 1 107 ? -12.762 -4.361 2.333 1.00 93.81 107 ALA A C 1
ATOM 893 O O . ALA A 1 107 ? -13.197 -5.219 3.097 1.00 93.81 107 ALA A O 1
ATOM 894 N N . ALA A 1 108 ? -13.332 -4.093 1.154 1.00 91.81 108 ALA A N 1
ATOM 895 C CA . ALA A 1 108 ? -14.523 -4.767 0.650 1.00 91.81 108 ALA A CA 1
ATOM 896 C C . ALA A 1 108 ? -14.284 -6.267 0.419 1.00 91.81 108 ALA A C 1
ATOM 898 O O . ALA A 1 108 ? -15.102 -7.082 0.832 1.00 91.81 108 ALA A O 1
ATOM 899 N N . GLY A 1 109 ? -13.148 -6.647 -0.180 1.00 88.94 109 GLY A N 1
ATOM 900 C CA . GLY A 1 109 ? -12.815 -8.051 -0.449 1.00 88.94 109 GLY A CA 1
ATOM 901 C C . GLY A 1 109 ? -12.586 -8.912 0.801 1.00 88.94 109 GLY A C 1
ATOM 902 O O . GLY A 1 109 ? -12.669 -10.135 0.715 1.00 88.94 109 GLY A O 1
ATOM 903 N N . LEU A 1 110 ? -12.304 -8.292 1.950 1.00 89.88 110 LEU A N 1
ATOM 904 C CA . LEU A 1 110 ? -12.092 -8.966 3.239 1.00 89.88 110 LEU A CA 1
ATOM 905 C C . LEU A 1 110 ? -13.235 -8.739 4.243 1.00 89.88 110 LEU A C 1
ATOM 907 O O . LEU A 1 110 ? -13.173 -9.268 5.352 1.00 89.88 110 LEU A O 1
ATOM 911 N N . GLU A 1 111 ? -14.222 -7.908 3.896 1.00 91.69 111 GLU A N 1
ATOM 912 C CA . GLU A 1 111 ? -15.259 -7.398 4.806 1.00 91.69 111 GLU A CA 1
ATOM 913 C C . GLU A 1 111 ? -14.695 -6.782 6.105 1.00 91.69 111 GLU A C 1
ATOM 915 O O . GLU A 1 111 ? -15.196 -7.004 7.212 1.00 91.69 111 GLU A O 1
ATOM 920 N N . VAL A 1 112 ? -13.632 -5.985 5.970 1.00 92.94 112 VAL A N 1
ATOM 921 C CA . VAL A 1 112 ? -12.992 -5.260 7.080 1.00 92.94 112 VAL A CA 1
ATOM 922 C C . VAL A 1 112 ? -13.221 -3.759 6.980 1.00 92.94 112 VAL A C 1
ATOM 924 O O . VAL A 1 112 ? -13.626 -3.237 5.942 1.00 92.94 112 VAL A O 1
ATOM 927 N N . ASP A 1 113 ? -12.946 -3.055 8.073 1.00 94.94 113 ASP A N 1
ATOM 928 C CA . ASP A 1 113 ? -13.115 -1.609 8.125 1.00 94.94 113 ASP A CA 1
ATOM 929 C C . ASP A 1 113 ? -11.974 -0.883 7.390 1.00 94.94 113 ASP A C 1
ATOM 931 O O . ASP A 1 113 ? -10.832 -1.359 7.316 1.00 94.94 113 ASP A O 1
ATOM 935 N N . LEU A 1 114 ? -12.296 0.289 6.839 1.00 95.88 114 LEU A N 1
ATOM 936 C CA . LEU A 1 114 ? -11.346 1.197 6.206 1.00 95.88 114 LEU A CA 1
ATOM 937 C C . LEU A 1 114 ? -11.216 2.463 7.053 1.00 95.88 114 LEU A C 1
ATOM 939 O O . LEU A 1 114 ? -12.206 3.130 7.339 1.00 95.88 114 LEU A O 1
ATOM 943 N N . LEU A 1 115 ? -9.987 2.802 7.424 1.00 95.88 115 LEU A N 1
ATOM 944 C CA . LEU A 1 115 ? -9.654 3.987 8.202 1.00 95.88 115 LEU A CA 1
ATOM 945 C C . LEU A 1 115 ? -9.060 5.081 7.306 1.00 95.88 115 LEU A C 1
ATOM 947 O O . LEU A 1 115 ? -8.017 4.884 6.676 1.00 95.88 115 LEU A O 1
ATOM 951 N N . ASP A 1 116 ? -9.682 6.253 7.302 1.00 95.62 116 ASP A N 1
ATOM 952 C CA . ASP A 1 116 ? -9.082 7.483 6.798 1.00 95.62 116 ASP A CA 1
ATOM 953 C C . ASP A 1 116 ? -8.198 8.100 7.892 1.00 95.62 116 ASP A C 1
ATOM 955 O O . ASP A 1 116 ? -8.671 8.486 8.961 1.00 95.62 116 ASP A O 1
ATOM 959 N N . ALA A 1 117 ? -6.894 8.145 7.622 1.00 93.69 117 ALA A N 1
ATOM 960 C CA . ALA A 1 117 ? -5.868 8.749 8.464 1.00 93.69 117 ALA A CA 1
ATOM 961 C C . ALA A 1 117 ? -5.040 9.772 7.662 1.00 93.69 117 ALA A C 1
ATOM 963 O O . ALA A 1 117 ? -3.832 9.920 7.870 1.00 93.69 117 ALA A O 1
ATOM 964 N N . THR A 1 118 ? -5.657 10.434 6.680 1.00 92.81 118 THR A N 1
ATOM 965 C CA . THR A 1 118 ? -4.979 11.415 5.818 1.00 92.81 118 THR A CA 1
ATOM 966 C C . THR A 1 118 ? -4.711 12.755 6.504 1.00 92.81 118 THR A C 1
ATOM 968 O O . THR A 1 118 ? -3.846 13.517 6.066 1.00 92.81 118 THR A O 1
ATOM 971 N N . GLU A 1 119 ? -5.407 13.030 7.603 1.00 89.94 119 GLU A N 1
ATOM 972 C CA . GLU A 1 119 ? -5.226 14.211 8.435 1.00 89.94 119 GLU A CA 1
ATOM 973 C C . GLU A 1 119 ? -4.576 13.826 9.769 1.00 89.94 119 GLU A C 1
ATOM 975 O O . GLU A 1 119 ? -5.061 12.971 10.510 1.00 89.94 119 GLU A O 1
ATOM 980 N N . LYS A 1 120 ? -3.447 14.459 10.106 1.00 85.81 120 LYS A N 1
ATOM 981 C CA . LYS A 1 120 ? -2.717 14.155 11.342 1.00 85.81 120 LYS A CA 1
ATOM 982 C C . LYS A 1 120 ? -3.598 14.382 12.574 1.00 85.81 120 LYS A C 1
ATOM 984 O O . LYS A 1 120 ? -3.995 15.506 12.859 1.00 85.81 120 LYS A O 1
ATOM 989 N N . GLY A 1 121 ? -3.807 13.317 13.348 1.00 84.69 121 GLY A N 1
ATOM 990 C CA . GLY A 1 121 ? -4.614 13.353 14.571 1.00 84.69 121 GLY A CA 1
ATOM 991 C C . GLY A 1 121 ? -6.117 13.201 14.335 1.00 84.69 121 GLY A C 1
ATOM 992 O O . GLY A 1 121 ? -6.862 13.177 15.309 1.00 84.69 121 GLY A O 1
ATOM 993 N N . ASN A 1 122 ? -6.550 13.054 13.081 1.00 89.25 122 ASN A N 1
ATOM 994 C CA . ASN A 1 122 ? -7.932 12.788 12.717 1.00 89.25 122 ASN A CA 1
ATOM 995 C C . ASN A 1 122 ? -8.027 11.387 12.095 1.00 89.25 122 ASN A C 1
ATOM 997 O O . ASN A 1 122 ? -7.377 11.085 11.095 1.00 89.25 122 ASN A O 1
ATOM 1001 N N . PHE A 1 123 ? -8.800 10.516 12.739 1.00 91.75 123 PHE A N 1
ATOM 1002 C CA . PHE A 1 123 ? -8.927 9.106 12.383 1.00 91.75 123 PHE A CA 1
ATOM 1003 C C . PHE A 1 123 ? -10.409 8.792 12.202 1.00 91.75 123 PHE A C 1
ATOM 1005 O O . PHE A 1 123 ? -11.135 8.636 13.184 1.00 91.75 123 PHE A O 1
ATOM 1012 N N . ILE A 1 124 ? -10.856 8.735 10.949 1.00 94.12 124 ILE A N 1
ATOM 1013 C CA . ILE A 1 124 ? -12.271 8.580 10.601 1.00 94.12 124 ILE A CA 1
ATOM 1014 C C . ILE A 1 124 ? -12.477 7.215 9.956 1.00 94.12 124 ILE A C 1
ATOM 1016 O O . ILE A 1 124 ? -11.834 6.876 8.965 1.00 94.12 124 ILE A O 1
ATOM 1020 N N . TRP A 1 125 ? -13.399 6.425 10.498 1.00 94.56 125 TRP A N 1
ATOM 1021 C CA . TRP A 1 125 ? -13.821 5.180 9.863 1.00 94.56 125 TRP A CA 1
ATOM 1022 C C . TRP A 1 125 ? -14.720 5.488 8.668 1.00 94.56 125 TRP A C 1
ATOM 1024 O O . TRP A 1 125 ? -15.726 6.185 8.796 1.00 94.56 125 TRP A O 1
ATOM 1034 N N . VAL A 1 126 ? -14.353 4.968 7.500 1.00 92.19 126 VAL A N 1
ATOM 1035 C CA . VAL A 1 126 ? -15.150 5.106 6.283 1.00 92.19 126 VAL A CA 1
ATOM 1036 C C . VAL A 1 126 ? -16.361 4.184 6.385 1.00 92.19 126 VAL A C 1
ATOM 1038 O O . VAL A 1 126 ? -16.237 2.992 6.664 1.00 92.19 126 VAL A O 1
ATOM 1041 N N . GLU A 1 127 ? -17.545 4.742 6.149 1.00 87.75 127 GLU A N 1
ATOM 1042 C CA . GLU A 1 127 ? -18.805 4.000 6.174 1.00 87.75 127 GLU A CA 1
ATOM 1043 C C . GLU A 1 127 ? -18.798 2.851 5.158 1.00 87.75 127 GLU A C 1
ATOM 1045 O O . GLU A 1 127 ? -18.452 3.039 3.989 1.00 87.75 127 GLU A O 1
ATOM 1050 N N . LYS A 1 128 ? -19.254 1.665 5.578 1.00 77.19 128 LYS A N 1
ATOM 1051 C CA . LYS A 1 128 ? -19.279 0.456 4.733 1.00 77.19 128 LYS A CA 1
ATOM 1052 C C . LYS A 1 128 ? -20.123 0.610 3.470 1.00 77.19 128 LYS A C 1
ATOM 1054 O O . LYS A 1 128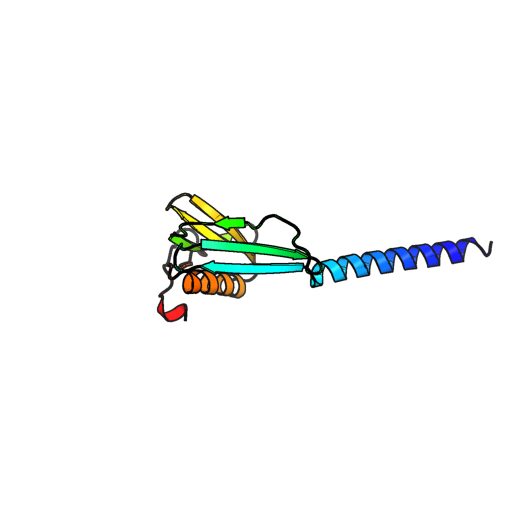 ? -19.847 -0.035 2.465 1.00 77.19 128 LYS A O 1
ATOM 1059 N N . GLU A 1 129 ? -21.125 1.481 3.507 1.00 75.06 129 GLU A N 1
ATOM 1060 C CA . GLU A 1 129 ? -21.988 1.802 2.366 1.00 75.06 129 GLU A CA 1
ATOM 1061 C C . GLU A 1 129 ? -21.217 2.469 1.221 1.00 75.06 129 GLU A C 1
ATOM 1063 O O . GLU A 1 129 ? -21.560 2.278 0.060 1.00 75.06 129 GLU A O 1
ATOM 1068 N N . LYS A 1 130 ? -20.130 3.184 1.537 1.00 72.31 130 LYS A N 1
ATOM 1069 C CA . LYS A 1 130 ? -19.243 3.829 0.559 1.00 72.31 130 LYS A CA 1
ATOM 1070 C C . LYS A 1 130 ? -18.175 2.884 -0.002 1.00 72.31 130 LYS A C 1
ATOM 1072 O O . LYS A 1 130 ? -17.392 3.304 -0.851 1.00 72.31 130 LYS A O 1
ATOM 1077 N N . LEU A 1 131 ? -18.118 1.636 0.479 1.00 67.81 131 LEU A N 1
ATOM 1078 C CA . LEU A 1 131 ? -17.149 0.624 0.042 1.00 67.81 131 LEU A CA 1
ATOM 1079 C C . LEU A 1 131 ? -17.679 -0.295 -1.076 1.00 67.81 131 LEU A C 1
ATOM 1081 O O . LEU A 1 131 ? -16.914 -1.126 -1.568 1.00 67.81 131 LEU A O 1
ATOM 1085 N N . LYS A 1 132 ? -18.963 -0.176 -1.445 1.00 55.84 132 LYS A N 1
ATOM 1086 C CA . LYS A 1 132 ? -19.627 -0.981 -2.484 1.00 55.84 132 LYS A CA 1
ATOM 1087 C C . LYS A 1 132 ? -19.707 -0.266 -3.828 1.00 55.84 132 LYS A C 1
ATOM 1089 O O . LYS A 1 132 ? -19.961 0.957 -3.835 1.00 55.84 132 LYS A O 1
#

Mean predicted aligned error: 7.22 Å

Radius of gyration: 21.05 Å; Cα contacts (8 Å, |Δi|>4): 223; chains: 1; bounding box: 61×32×59 Å

Sequence (132 aa):
MFYYGRIWHAVYFITAVFFLFVCAAGVTFTKRVYTDLKDKKVRFNFTLFGIPLCKDTVFEDVKYVSVYKNHTDRDFEVNIYLTETKKKPISVYLDSKQAFKLATSIAAGLEVDLLDATEKGNFIWVEKEKLK

Nearest PDB structures (foldseek):
  6jym-assembly1_A  TM=4.606E-01  e=1.361E+00  Haliotis discus hannai
  5uzw-assembly1_A  TM=2.896E-01  e=1.914E+00  Gypsophila vaccaria
  8tzb-assembly1_A  TM=4.111E-01  e=3.790E+00  Homo sapiens
  8u8b-assembly1_B  TM=2.957E-01  e=5.975E+00  Homo sapiens
  8u7h-assembly1_C  TM=2.126E-01  e=4.012E+00  Homo 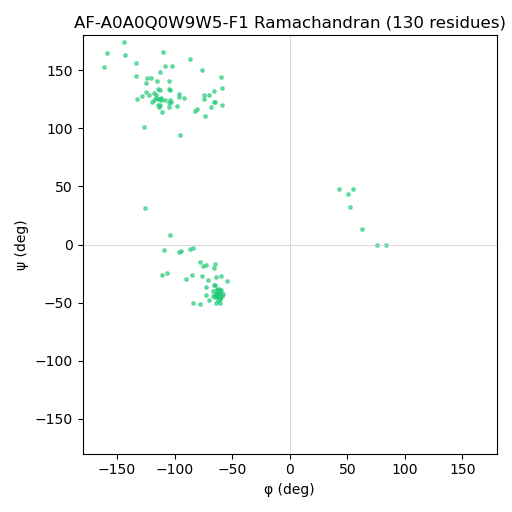sapiens

pLDDT: mean 88.09, std 8.48, range [51.66, 96.5]

Foldseek 3Di:
DVVPVVVVVVVVVVVVVVVVVVVLQVVQWDWDWDADQVFRKIWIFIDTPNHTPDDIDMDTQFAAWEWEADPVVRKIWIWTDNDPPDIDTDDIGNDPVVSCVVRLVSCVSHVHWYWYHHDPPDIDIDDNVVSD

Solvent-accessible surface area (backbone atoms only — not comparable to full-atom values): 7242 Å² total; per-residue (Å²): 122,79,66,59,62,57,51,51,55,50,52,53,50,53,51,51,52,52,52,52,49,54,53,51,49,60,71,44,49,43,80,47,79,46,61,36,55,90,61,25,26,40,37,40,41,44,28,47,82,82,41,72,76,56,83,63,52,72,44,63,51,53,56,34,30,33,41,33,44,42,84,88,81,62,31,23,35,27,30,44,20,57,45,102,83,48,67,43,83,76,48,76,28,84,41,64,68,62,30,49,52,53,42,33,55,53,17,53,46,38,75,35,50,36,35,43,36,61,45,92,96,46,78,44,75,54,60,73,80,77,47,110

Secondary structure (DSSP, 8-state):
-HHHHHHHHHHHHHHHHHHHHHHHHHHH-EEEEEEETTTTEEEEEEEETTEE-SPPEEE-S--EEEEEE-TTT--EEEEEESSSS-EEEEEEESSHHHHHHHHHHHHHHHT-EEEEEEETTEEEEEPGGGG-